Protein AF-A0A2G9P0G5-F1 (afdb_monomer_lite)

Sequence (174 aa):
MSLWNDLGLKDNPYDPKPLHITEKDRKLFIGRKENFAEFGTRVSSENGGIIIVEGGIGVGKTSFVNAFQYDCWKKKNILPTFESVQLEKDHNTVQFMLSVFSSMIHSLEKVDETGRLNRSSVHNDAKALIAKTIQSGWGGNISVLGSGVGGSRSKVISDPVAVVLPTIINLMDK

Foldseek 3Di:
DDPQVVVVHPDDPPPLDAFFLDPVSLVVDDDPPVVLVVVVCVCPDPVDDDDDQDDDPSPRSVNSLSSSLNVCVVVVNDQDQRDDQDDDPPDDPVNSVLLVLVSVLVSVVVPPPPCVLVVDPVSVVSLVVSVVVVVVVDDDDDPPDDDDDDDDDDDPDPPPPPRCVVVSVVVVVD

Structure (mmCIF, N/CA/C/O backbone):
data_AF-A0A2G9P0G5-F1
#
_entry.id   AF-A0A2G9P0G5-F1
#
loop_
_atom_site.group_PDB
_atom_site.id
_atom_site.type_symbol
_atom_site.label_atom_id
_atom_site.label_alt_id
_atom_site.label_comp_id
_atom_site.label_asym_id
_atom_site.label_entity_id
_atom_site.label_seq_id
_atom_site.pdbx_PDB_ins_code
_atom_site.Cartn_x
_atom_site.Cartn_y
_atom_site.Cartn_z
_atom_site.occupancy
_atom_site.B_iso_or_equiv
_atom_site.auth_seq_id
_atom_site.auth_comp_id
_atom_site.auth_asym_id
_atom_site.auth_atom_id
_atom_site.pdbx_PDB_model_num
ATOM 1 N N . MET A 1 1 ? -25.154 18.967 1.594 1.00 54.12 1 MET A N 1
ATOM 2 C CA . MET A 1 1 ? -25.164 17.742 2.423 1.00 54.12 1 MET A CA 1
ATOM 3 C C . MET A 1 1 ? -25.369 16.558 1.494 1.00 54.12 1 MET A C 1
ATOM 5 O O . MET A 1 1 ? -26.044 16.737 0.488 1.00 54.12 1 MET A O 1
ATOM 9 N N . SER A 1 2 ? -24.716 15.420 1.742 1.00 79.19 2 SER A N 1
ATOM 10 C CA . SER A 1 2 ? -24.924 14.209 0.936 1.00 79.19 2 SER A CA 1
ATOM 11 C C . SER A 1 2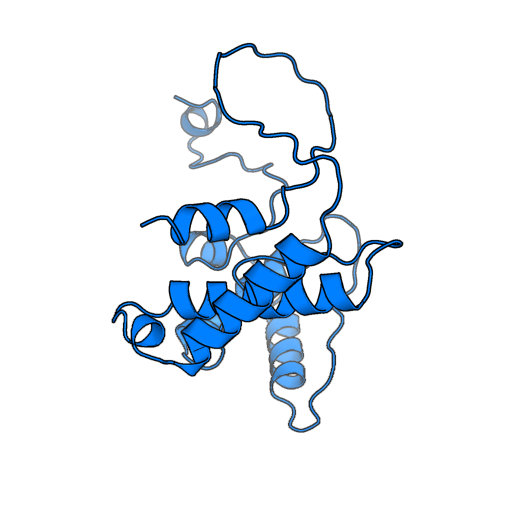 ? -26.094 13.400 1.507 1.00 79.19 2 SER A C 1
ATOM 13 O O . SER A 1 2 ? -26.305 13.417 2.717 1.00 79.19 2 SER A O 1
ATOM 15 N N . LEU A 1 3 ? -26.799 12.658 0.647 1.00 88.44 3 LEU A N 1
ATOM 16 C CA . LEU A 1 3 ? -27.884 11.725 1.001 1.00 88.44 3 LEU A CA 1
ATOM 17 C C . LEU A 1 3 ? -27.547 10.821 2.205 1.00 88.44 3 LEU A C 1
ATOM 19 O O . LEU A 1 3 ? -28.410 10.481 3.004 1.00 88.44 3 LEU A O 1
ATOM 23 N N . TRP A 1 4 ? -26.282 10.422 2.336 1.00 91.31 4 TRP A N 1
ATOM 24 C CA . TRP A 1 4 ? -25.818 9.518 3.388 1.00 91.31 4 TRP A CA 1
ATOM 25 C C . TRP A 1 4 ? -25.781 10.172 4.769 1.00 91.31 4 TRP A C 1
ATOM 27 O O . TRP A 1 4 ? -26.083 9.508 5.760 1.00 91.31 4 TRP A O 1
ATOM 37 N N . ASN A 1 5 ? -25.479 11.472 4.834 1.00 89.88 5 ASN A N 1
ATOM 38 C CA . ASN A 1 5 ? -25.474 12.214 6.094 1.00 89.88 5 ASN A CA 1
ATOM 39 C C . ASN A 1 5 ? -26.883 12.293 6.692 1.00 89.88 5 ASN A C 1
ATOM 41 O O . ASN A 1 5 ? -27.035 12.186 7.907 1.00 89.88 5 ASN A O 1
ATOM 45 N N . ASP A 1 6 ? -27.905 12.412 5.841 1.00 90.50 6 ASP A N 1
ATOM 46 C CA . ASP A 1 6 ? -29.310 12.450 6.261 1.00 90.50 6 ASP A CA 1
ATOM 47 C C . ASP A 1 6 ? -29.768 11.098 6.842 1.00 90.50 6 ASP A C 1
ATOM 49 O O . ASP A 1 6 ? -30.675 11.039 7.668 1.00 90.50 6 ASP A O 1
ATOM 53 N N . LEU A 1 7 ? -29.088 10.007 6.468 1.00 90.62 7 LEU A N 1
ATOM 54 C CA . LEU A 1 7 ? -29.282 8.659 7.011 1.00 90.62 7 LEU A CA 1
ATOM 55 C C . LEU A 1 7 ? -28.407 8.372 8.247 1.00 90.62 7 LEU A C 1
ATOM 57 O O . LEU A 1 7 ? -28.364 7.238 8.723 1.00 90.62 7 LEU A O 1
ATOM 61 N N . GLY A 1 8 ? -27.677 9.369 8.761 1.00 92.00 8 GLY A N 1
ATOM 62 C CA . GLY A 1 8 ? -26.767 9.216 9.900 1.00 92.00 8 GLY A CA 1
ATOM 63 C C . GLY A 1 8 ? -25.464 8.472 9.577 1.00 92.00 8 GLY A C 1
ATOM 64 O O . GLY A 1 8 ? -24.718 8.108 10.490 1.00 92.00 8 GLY A O 1
ATOM 65 N N . LEU A 1 9 ? -25.167 8.240 8.296 1.00 88.00 9 LEU A N 1
ATOM 66 C CA . LEU A 1 9 ? -23.921 7.624 7.849 1.00 88.00 9 LEU A CA 1
ATOM 67 C C . LEU A 1 9 ? -22.852 8.688 7.596 1.00 88.00 9 LEU A C 1
ATOM 69 O O . LEU A 1 9 ? -23.142 9.820 7.224 1.00 88.00 9 LEU A O 1
ATOM 73 N N . LYS A 1 10 ? -21.585 8.309 7.790 1.00 84.50 10 LYS A N 1
ATOM 74 C CA . LYS A 1 10 ? -20.440 9.205 7.555 1.00 84.50 10 LYS A CA 1
ATOM 75 C C . LYS A 1 10 ? -20.035 9.297 6.084 1.00 84.50 10 LYS A C 1
ATOM 77 O O . LYS A 1 10 ? -19.350 10.245 5.716 1.00 84.50 10 LYS A O 1
ATOM 82 N N . ASP A 1 11 ? -20.371 8.282 5.290 1.00 83.81 11 ASP A N 1
ATOM 83 C CA . ASP A 1 11 ? -19.984 8.169 3.884 1.00 83.81 11 ASP A CA 1
ATOM 84 C C . ASP A 1 11 ? -20.880 7.159 3.147 1.00 83.81 11 ASP A C 1
ATOM 86 O O . ASP A 1 11 ? -21.707 6.491 3.774 1.00 83.81 11 ASP A O 1
ATOM 90 N N . ASN A 1 12 ? -20.695 7.033 1.831 1.00 85.75 12 ASN A N 1
ATOM 91 C CA . ASN A 1 12 ? -21.373 6.045 0.997 1.00 85.75 12 ASN A CA 1
ATOM 92 C C . ASN A 1 12 ? -21.003 4.606 1.422 1.00 85.75 12 ASN A C 1
ATOM 94 O O . ASN A 1 12 ? -19.863 4.190 1.210 1.00 85.75 12 ASN A O 1
ATOM 98 N N . PRO A 1 13 ? -21.946 3.800 1.949 1.00 83.38 13 PRO A N 1
ATOM 99 C CA . PRO A 1 13 ? -21.662 2.423 2.358 1.00 83.38 13 PRO A CA 1
ATOM 100 C C . PRO A 1 13 ? -21.462 1.466 1.170 1.00 83.38 13 PRO A C 1
ATOM 102 O O . PRO A 1 13 ? -21.027 0.334 1.367 1.00 83.38 13 PRO A O 1
ATOM 105 N N . TYR A 1 14 ? -21.775 1.907 -0.051 1.00 82.69 14 TYR A N 1
ATOM 106 C CA . TYR A 1 14 ? -21.646 1.133 -1.285 1.00 82.69 14 TYR A CA 1
ATOM 107 C C . TYR A 1 14 ? -20.470 1.591 -2.153 1.00 82.69 14 TYR A C 1
ATOM 109 O O . TYR A 1 14 ? -20.480 1.341 -3.357 1.00 82.69 14 TYR A O 1
ATOM 117 N N . ASP A 1 15 ? -19.482 2.297 -1.594 1.00 81.88 15 ASP A N 1
ATOM 118 C CA . ASP A 1 15 ? -18.274 2.639 -2.347 1.00 81.88 15 ASP A CA 1
ATOM 119 C C . ASP A 1 15 ? -17.493 1.351 -2.689 1.00 81.88 15 ASP A C 1
ATOM 121 O O . ASP A 1 15 ? -17.033 0.656 -1.779 1.00 81.88 15 ASP A O 1
ATOM 125 N N . PRO A 1 16 ? -17.344 0.988 -3.981 1.00 78.00 16 PRO A N 1
ATOM 126 C CA . PRO A 1 16 ? -16.621 -0.217 -4.373 1.00 78.00 16 PRO A CA 1
ATOM 127 C C . PRO A 1 16 ? -15.099 -0.045 -4.290 1.00 78.00 16 PRO A C 1
ATOM 129 O O . PRO A 1 16 ? -14.365 -1.000 -4.566 1.00 78.00 16 PRO A O 1
ATOM 132 N N . LYS A 1 17 ? -14.603 1.160 -3.976 1.00 84.94 17 LYS A N 1
ATOM 133 C CA . LYS A 1 17 ? -13.168 1.423 -3.900 1.00 84.94 17 LYS A CA 1
ATOM 134 C C . LYS A 1 17 ? -12.511 0.566 -2.816 1.00 84.94 17 LYS A C 1
ATOM 136 O O . LYS A 1 17 ? -13.063 0.382 -1.730 1.00 84.94 17 LYS A O 1
ATOM 141 N N . PRO A 1 18 ? -11.308 0.037 -3.090 1.00 85.94 18 PRO A N 1
ATOM 142 C CA . PRO A 1 18 ? -10.554 -0.677 -2.078 1.00 85.94 18 PRO A CA 1
ATOM 143 C C . PRO A 1 18 ? -10.159 0.267 -0.940 1.00 85.94 18 PRO A C 1
ATOM 145 O O . PRO A 1 18 ? -9.851 1.435 -1.164 1.00 85.94 18 PRO A O 1
ATOM 148 N N . LEU A 1 19 ? -10.114 -0.274 0.276 1.00 90.12 19 LEU A N 1
ATOM 149 C CA . LEU A 1 19 ? -9.657 0.454 1.458 1.00 90.12 19 LEU A CA 1
ATOM 150 C C . LEU A 1 19 ? -8.189 0.854 1.297 1.00 90.12 19 LEU A C 1
ATOM 152 O O . LEU A 1 19 ? -7.379 0.046 0.838 1.00 90.12 19 LEU A O 1
ATOM 156 N N . HIS A 1 20 ? -7.836 2.070 1.697 1.00 90.88 20 HIS A N 1
ATOM 157 C CA . HIS A 1 20 ? -6.472 2.582 1.635 1.00 90.88 20 HIS A CA 1
ATOM 158 C C . HIS A 1 20 ? -5.664 2.228 2.892 1.00 90.88 20 HIS A C 1
ATOM 160 O O . HIS A 1 20 ? -6.187 1.776 3.911 1.00 90.88 20 HIS A O 1
ATOM 166 N N . ILE A 1 21 ? -4.353 2.467 2.829 1.00 91.81 21 ILE A N 1
ATOM 167 C CA . ILE A 1 21 ? -3.408 2.236 3.932 1.00 91.81 21 ILE A CA 1
ATOM 168 C C . ILE A 1 21 ? -3.493 3.408 4.924 1.00 91.81 21 ILE A C 1
ATOM 170 O O . ILE A 1 21 ? -2.582 4.224 5.040 1.00 91.81 21 ILE A O 1
ATOM 174 N N . THR A 1 22 ? -4.634 3.544 5.600 1.00 92.00 22 THR A N 1
ATOM 175 C CA . THR A 1 22 ? -4.895 4.620 6.567 1.00 92.00 22 THR A CA 1
ATOM 176 C C . THR A 1 22 ? -5.580 4.086 7.819 1.00 92.00 22 THR A C 1
ATOM 178 O O . THR A 1 22 ? -6.227 3.040 7.800 1.00 92.00 22 THR A O 1
ATOM 181 N N . GLU A 1 23 ? -5.487 4.829 8.926 1.0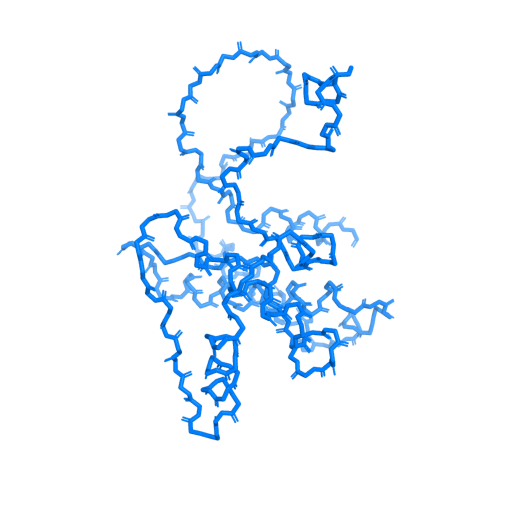0 92.81 23 GLU A N 1
ATOM 182 C CA . GLU A 1 23 ? -6.154 4.431 10.170 1.00 92.81 23 GLU A CA 1
ATOM 183 C C . GLU A 1 23 ? -7.682 4.409 10.032 1.00 92.81 23 GLU A C 1
ATOM 185 O O . GLU A 1 23 ? -8.342 3.520 10.575 1.00 92.81 23 GLU A O 1
ATOM 190 N N . LYS A 1 24 ? -8.249 5.389 9.315 1.00 91.62 24 LYS A N 1
ATOM 191 C CA . LYS A 1 24 ? -9.696 5.485 9.080 1.00 91.62 24 LYS A CA 1
ATOM 192 C C . LYS A 1 24 ? -10.192 4.229 8.368 1.00 91.62 24 LYS A C 1
ATOM 194 O O . LYS A 1 24 ? -11.123 3.591 8.850 1.00 91.62 24 LYS A O 1
ATOM 199 N N . ASP A 1 25 ? -9.524 3.849 7.287 1.00 91.50 25 ASP A N 1
ATOM 200 C CA . ASP A 1 25 ? -9.936 2.721 6.457 1.00 91.50 25 ASP A CA 1
ATOM 201 C C . ASP A 1 25 ? -9.650 1.384 7.138 1.00 91.50 25 ASP A C 1
ATOM 203 O O . ASP A 1 25 ? -10.455 0.457 7.056 1.00 91.50 25 ASP A O 1
ATOM 207 N N . ARG A 1 26 ? -8.573 1.295 7.926 1.00 93.19 26 ARG A N 1
ATOM 208 C CA . ARG A 1 26 ? -8.297 0.104 8.732 1.00 93.19 26 ARG A CA 1
ATOM 209 C C . ARG A 1 26 ? -9.443 -0.241 9.686 1.00 93.19 26 ARG A C 1
ATOM 211 O O . ARG A 1 26 ? -9.705 -1.427 9.894 1.00 93.19 26 ARG A O 1
ATOM 218 N N . LYS A 1 27 ? -10.121 0.767 10.251 1.00 91.81 27 LYS A N 1
ATOM 219 C CA . LYS A 1 27 ? -11.286 0.591 11.143 1.00 91.81 27 LYS A CA 1
ATOM 220 C C . LYS A 1 27 ? -12.527 0.078 10.406 1.00 91.81 27 LYS A C 1
ATOM 222 O O . LYS A 1 27 ? -13.394 -0.506 11.047 1.00 91.81 27 LYS A O 1
ATOM 227 N N . LEU A 1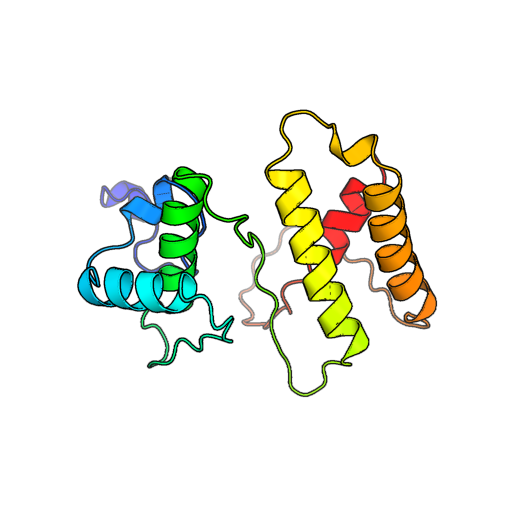 28 ? -12.604 0.271 9.087 1.00 90.50 28 LEU A N 1
ATOM 228 C CA . LEU A 1 28 ? -13.678 -0.259 8.239 1.00 90.50 28 LEU A CA 1
ATOM 229 C C . LEU A 1 28 ? -13.452 -1.737 7.882 1.00 90.50 28 LEU A C 1
ATOM 231 O O . LEU A 1 28 ? -14.402 -2.447 7.560 1.00 90.50 28 LEU A O 1
ATOM 235 N N . PHE A 1 29 ? -12.208 -2.221 7.956 1.00 91.56 29 PHE A N 1
ATOM 236 C CA . PHE A 1 29 ? -11.882 -3.613 7.663 1.00 91.56 29 PHE A CA 1
ATOM 237 C C . PHE A 1 29 ? -12.195 -4.537 8.854 1.00 91.56 29 PHE A C 1
ATOM 239 O O . PHE A 1 29 ? -11.491 -4.528 9.871 1.00 91.56 29 PHE A O 1
ATOM 246 N N . ILE A 1 30 ? -13.231 -5.367 8.709 1.00 88.62 30 ILE A N 1
ATOM 247 C CA . ILE A 1 30 ? -13.724 -6.294 9.741 1.00 88.62 30 ILE A CA 1
ATOM 248 C C . ILE A 1 30 ? -13.542 -7.771 9.346 1.00 88.62 30 ILE A C 1
ATOM 250 O O . ILE A 1 30 ? -13.617 -8.136 8.174 1.00 88.62 30 ILE A O 1
ATOM 254 N N . GLY A 1 31 ? -13.342 -8.643 10.343 1.00 89.94 31 GLY A N 1
ATOM 255 C CA . GLY A 1 31 ? -13.202 -10.096 10.157 1.00 89.94 31 GLY A CA 1
ATOM 256 C C . GLY A 1 31 ? -11.796 -10.563 9.740 1.00 89.94 31 GLY A C 1
ATOM 257 O O . GLY A 1 31 ? -10.821 -9.829 9.879 1.00 89.94 31 GLY A O 1
ATOM 258 N N . ARG A 1 32 ? -11.690 -11.818 9.267 1.00 87.06 32 ARG A N 1
ATOM 259 C CA . ARG A 1 32 ? -10.475 -12.433 8.672 1.00 87.06 32 ARG A CA 1
ATOM 260 C C . ARG A 1 32 ? -9.210 -12.429 9.543 1.00 87.06 32 ARG A C 1
ATOM 262 O O . ARG A 1 32 ? -8.098 -12.379 9.022 1.00 87.06 32 ARG A O 1
ATOM 269 N N . LYS A 1 33 ? -9.369 -12.504 10.868 1.00 87.38 33 LYS A N 1
ATOM 270 C CA . LYS A 1 33 ? -8.239 -12.529 11.816 1.00 87.38 33 LYS A CA 1
ATOM 271 C C . LYS A 1 33 ? -7.303 -13.719 11.581 1.00 87.38 33 LYS A C 1
ATOM 273 O O . LYS A 1 33 ? -6.091 -13.546 11.620 1.00 87.38 33 LYS A O 1
ATOM 278 N N . GLU A 1 34 ? -7.866 -14.890 11.297 1.00 88.19 34 GLU A N 1
ATOM 279 C CA . GLU A 1 34 ? -7.106 -16.114 11.010 1.00 88.19 34 GLU A CA 1
ATOM 280 C C . GLU A 1 34 ? -6.277 -15.961 9.728 1.00 88.19 34 GLU A C 1
ATOM 282 O O . GLU A 1 34 ? -5.065 -16.156 9.754 1.00 88.19 34 GLU A O 1
ATOM 287 N N . ASN A 1 35 ? -6.891 -15.472 8.644 1.00 88.69 35 ASN A N 1
ATOM 288 C CA . ASN A 1 35 ? -6.192 -15.190 7.387 1.00 88.69 35 ASN A CA 1
ATOM 289 C C . ASN A 1 35 ? -5.080 -14.144 7.563 1.00 88.69 35 ASN A C 1
ATOM 291 O O . ASN A 1 35 ? -4.059 -14.229 6.894 1.00 88.69 35 ASN A O 1
ATOM 295 N N . PHE A 1 36 ? -5.267 -13.147 8.437 1.00 90.62 36 PHE A N 1
ATOM 296 C CA . PHE A 1 36 ? -4.227 -12.162 8.762 1.00 90.62 36 PHE A CA 1
ATOM 297 C C . PHE A 1 36 ? -3.012 -12.811 9.424 1.00 90.62 36 PHE A C 1
ATOM 299 O O . PHE A 1 36 ? -1.880 -12.471 9.082 1.00 90.62 36 PHE A O 1
ATOM 306 N N . ALA A 1 37 ? -3.243 -13.728 10.366 1.00 88.81 37 ALA A N 1
ATOM 307 C CA . ALA A 1 37 ? -2.173 -14.452 11.037 1.00 88.81 37 ALA A CA 1
ATOM 308 C C . ALA A 1 37 ? -1.409 -15.335 10.043 1.00 88.81 37 ALA A C 1
ATOM 310 O O . ALA A 1 37 ? -0.189 -15.228 9.949 1.00 88.81 37 ALA A O 1
ATOM 311 N N . GLU A 1 38 ? -2.127 -16.123 9.240 1.00 90.25 38 GLU A N 1
ATOM 312 C CA . GLU A 1 38 ? -1.524 -16.983 8.219 1.00 90.25 38 GLU A CA 1
ATOM 313 C C . GLU A 1 38 ? -0.745 -16.175 7.172 1.00 90.25 38 GLU A C 1
ATOM 315 O O . GLU A 1 38 ? 0.402 -16.497 6.854 1.00 90.25 38 GLU A O 1
ATOM 320 N N . PHE A 1 39 ? -1.341 -15.094 6.659 1.00 91.19 39 PHE A N 1
ATOM 321 C CA . PHE A 1 39 ? -0.684 -14.206 5.705 1.00 91.19 39 PHE A CA 1
ATOM 322 C C . PHE A 1 39 ? 0.574 -13.579 6.311 1.00 91.19 39 PHE A C 1
ATOM 324 O O . PHE A 1 39 ? 1.617 -13.572 5.664 1.00 91.19 39 PHE A O 1
ATOM 331 N N . GLY A 1 40 ? 0.511 -13.140 7.572 1.00 89.44 40 GLY A N 1
ATOM 332 C CA . GLY A 1 40 ? 1.665 -12.624 8.302 1.00 89.44 40 GLY A CA 1
ATOM 333 C C . GLY A 1 40 ? 2.797 -13.638 8.425 1.00 89.44 40 GLY A C 1
ATOM 334 O O . GLY A 1 40 ? 3.937 -13.308 8.112 1.00 89.44 40 GLY A O 1
ATOM 335 N N . THR A 1 41 ? 2.492 -14.885 8.793 1.00 88.38 41 THR A N 1
ATOM 336 C CA . THR A 1 41 ? 3.492 -15.961 8.861 1.00 88.38 41 THR A CA 1
ATOM 337 C C . THR A 1 41 ? 4.156 -16.205 7.507 1.00 88.38 41 THR A C 1
ATOM 339 O O . THR A 1 41 ? 5.375 -16.347 7.448 1.00 88.38 41 THR A O 1
ATOM 342 N N . ARG A 1 42 ? 3.384 -16.210 6.412 1.00 88.38 42 ARG A N 1
ATOM 343 C CA . ARG A 1 42 ? 3.933 -16.383 5.057 1.00 88.38 42 ARG A CA 1
ATOM 344 C C . ARG A 1 42 ? 4.820 -15.204 4.648 1.00 88.38 42 ARG A C 1
ATOM 346 O O . ARG A 1 42 ? 5.924 -15.432 4.161 1.00 88.38 42 ARG A O 1
ATOM 353 N N . VAL A 1 43 ? 4.371 -13.966 4.881 1.00 87.00 43 VAL A N 1
ATOM 354 C CA . VAL A 1 43 ? 5.130 -12.737 4.565 1.00 87.00 43 VAL A CA 1
ATOM 355 C C . VAL A 1 43 ? 6.446 -12.675 5.341 1.00 87.00 43 VAL A C 1
ATOM 357 O O . VAL A 1 43 ? 7.452 -12.241 4.794 1.00 87.00 43 VAL A O 1
ATOM 360 N N . SER A 1 44 ? 6.454 -13.107 6.602 1.00 83.69 44 SER A N 1
ATOM 361 C CA . SER A 1 44 ? 7.644 -13.081 7.461 1.00 83.69 44 SER A CA 1
ATOM 362 C C . SER A 1 44 ? 8.564 -14.295 7.304 1.00 83.69 44 SER A C 1
ATOM 364 O O . SER A 1 44 ? 9.577 -14.364 7.994 1.00 83.69 44 SER A O 1
ATOM 366 N N . SER A 1 45 ? 8.226 -15.261 6.447 1.00 83.38 45 SER A N 1
ATOM 367 C CA . SER A 1 45 ? 9.060 -16.448 6.256 1.00 83.38 45 SER A CA 1
ATOM 368 C C . SER A 1 45 ? 10.379 -16.102 5.551 1.00 83.38 45 SER A C 1
ATOM 370 O O . SER A 1 45 ? 10.401 -15.365 4.566 1.00 83.38 45 SER A O 1
ATOM 372 N N . GLU A 1 46 ? 11.490 -16.655 6.046 1.00 73.69 46 GLU A N 1
ATOM 373 C CA . GLU A 1 46 ? 12.852 -16.378 5.549 1.00 73.69 46 GLU A CA 1
ATOM 374 C C . GLU A 1 46 ? 13.065 -16.799 4.086 1.00 73.69 46 GLU A C 1
ATOM 376 O O . GLU A 1 46 ? 13.953 -16.286 3.410 1.00 73.69 46 GLU A O 1
ATOM 381 N N . ASN A 1 47 ? 12.206 -17.680 3.564 1.00 67.81 47 ASN A N 1
ATOM 382 C CA . ASN A 1 47 ? 12.308 -18.215 2.208 1.00 67.81 47 ASN A CA 1
ATOM 383 C C . ASN A 1 47 ? 11.823 -17.262 1.103 1.00 67.81 47 ASN A C 1
ATOM 385 O O . ASN A 1 47 ? 11.740 -17.700 -0.040 1.00 67.81 47 ASN A O 1
ATOM 389 N N . GLY A 1 48 ? 11.518 -15.994 1.417 1.00 58.44 48 GLY A N 1
ATOM 390 C CA . GLY A 1 48 ? 11.350 -14.919 0.431 1.00 58.44 48 GLY A CA 1
ATOM 391 C C . GLY A 1 48 ? 10.491 -15.317 -0.772 1.00 58.44 48 GLY A C 1
ATOM 392 O O . GLY A 1 48 ? 11.007 -15.559 -1.858 1.00 58.44 48 GLY A O 1
ATOM 393 N N . GLY A 1 49 ? 9.176 -15.428 -0.579 1.00 73.25 49 GLY A N 1
ATOM 394 C CA . GLY A 1 49 ? 8.251 -15.875 -1.623 1.00 73.25 49 GLY A CA 1
ATOM 395 C C . GLY A 1 49 ? 7.393 -14.756 -2.214 1.00 73.25 49 GLY A C 1
ATOM 396 O O . GLY A 1 49 ? 7.051 -13.787 -1.538 1.00 73.25 49 GLY A O 1
ATOM 397 N N . ILE A 1 50 ? 6.962 -14.940 -3.465 1.00 83.38 50 ILE A N 1
ATOM 398 C CA . ILE A 1 50 ? 5.819 -14.208 -4.027 1.00 83.38 50 ILE A CA 1
ATOM 399 C C . ILE A 1 50 ? 4.550 -14.794 -3.405 1.00 83.38 50 ILE A C 1
ATOM 401 O O . ILE A 1 50 ? 4.283 -15.989 -3.539 1.00 83.38 50 ILE A O 1
ATOM 405 N N . ILE A 1 51 ? 3.757 -13.957 -2.737 1.00 88.19 51 ILE A N 1
ATOM 406 C CA . ILE A 1 51 ? 2.483 -14.374 -2.147 1.00 88.19 51 ILE A CA 1
ATOM 407 C C . ILE A 1 51 ? 1.346 -13.886 -3.032 1.00 88.19 51 ILE A C 1
ATOM 409 O O . ILE A 1 51 ? 1.200 -12.690 -3.280 1.00 88.19 51 ILE A O 1
ATOM 413 N N . ILE A 1 52 ? 0.516 -14.826 -3.476 1.00 90.56 52 ILE A N 1
ATOM 414 C CA . ILE A 1 52 ? -0.655 -14.553 -4.304 1.00 90.56 52 ILE A CA 1
ATOM 415 C C . ILE A 1 52 ? -1.899 -14.627 -3.416 1.00 90.56 52 ILE A C 1
ATOM 417 O O . ILE A 1 52 ? -2.114 -15.612 -2.710 1.00 90.56 52 ILE A O 1
ATOM 421 N N . VAL A 1 53 ? -2.713 -13.569 -3.434 1.00 91.56 53 VAL A N 1
ATOM 422 C CA . VAL A 1 53 ? -3.996 -13.512 -2.720 1.00 91.56 53 VAL A CA 1
ATOM 423 C C . VAL A 1 53 ? -5.128 -13.704 -3.722 1.00 91.56 53 VAL A C 1
ATOM 425 O O . VAL A 1 53 ? -5.451 -12.802 -4.497 1.00 91.56 53 VAL A O 1
ATOM 428 N N . GLU A 1 54 ? -5.750 -14.877 -3.686 1.00 91.31 54 GLU A N 1
ATOM 429 C CA . GLU A 1 54 ? -6.823 -15.267 -4.602 1.00 91.31 54 GLU A CA 1
ATOM 430 C C . GLU A 1 54 ? -8.211 -15.200 -3.949 1.00 91.31 54 GLU A C 1
ATOM 432 O O . GLU A 1 54 ? -8.361 -15.107 -2.731 1.00 91.31 54 GLU A O 1
ATOM 437 N N . GLY A 1 55 ? -9.257 -15.210 -4.779 1.00 89.56 55 GLY A N 1
ATOM 438 C CA . GLY A 1 55 ? -10.650 -15.217 -4.330 1.00 89.56 55 GLY A CA 1
ATOM 439 C C . GLY A 1 55 ? -11.601 -14.524 -5.305 1.00 89.56 55 GLY A C 1
ATOM 440 O O . GLY A 1 55 ? -11.172 -13.855 -6.249 1.00 89.56 55 GLY A O 1
ATOM 441 N N . GLY A 1 56 ? -12.904 -14.640 -5.044 1.00 88.81 56 GLY A N 1
ATOM 442 C CA . GLY A 1 56 ? -13.966 -14.092 -5.896 1.00 88.81 56 GLY A CA 1
ATOM 443 C C . GLY A 1 56 ? -13.898 -12.573 -6.121 1.00 88.81 56 GLY A C 1
ATOM 444 O O . GLY A 1 56 ? -13.187 -11.832 -5.433 1.00 88.81 56 GLY A O 1
ATOM 445 N N . ILE A 1 57 ? -14.640 -12.082 -7.111 1.00 85.50 57 ILE A N 1
ATOM 446 C CA . ILE A 1 57 ? -14.760 -10.643 -7.395 1.00 85.50 57 ILE A CA 1
ATOM 447 C C . ILE A 1 57 ? -15.469 -9.957 -6.215 1.00 85.50 57 ILE A C 1
ATOM 449 O O . ILE A 1 57 ? -16.387 -10.519 -5.628 1.00 85.50 57 ILE A O 1
ATOM 453 N N . GLY A 1 58 ? -15.010 -8.765 -5.821 1.00 82.94 58 GLY A N 1
ATOM 454 C CA . GLY A 1 58 ? -15.659 -7.970 -4.768 1.00 82.94 58 GLY A CA 1
ATOM 455 C C . GLY A 1 58 ? -15.429 -8.439 -3.325 1.00 82.94 58 GLY A C 1
ATOM 456 O O . GLY A 1 58 ? -15.844 -7.759 -2.397 1.00 82.94 58 GLY A O 1
ATOM 457 N N . VAL A 1 59 ? -14.697 -9.533 -3.086 1.00 87.94 59 VAL A N 1
ATOM 458 C CA . VAL A 1 59 ? -14.462 -10.051 -1.718 1.00 87.94 59 VAL A CA 1
ATOM 459 C C . VAL A 1 59 ? -13.442 -9.240 -0.897 1.00 87.94 59 VAL A C 1
ATOM 461 O O . VAL A 1 59 ? -13.012 -9.690 0.162 1.00 87.94 59 VAL A O 1
ATOM 464 N N . GLY A 1 60 ? -12.992 -8.077 -1.374 1.00 89.62 60 GLY A N 1
ATOM 465 C CA . GLY A 1 60 ? -12.073 -7.203 -0.633 1.00 89.62 60 GLY A CA 1
ATOM 466 C C . GLY A 1 60 ? -10.625 -7.703 -0.542 1.00 89.62 60 GLY A C 1
ATOM 467 O O . GLY A 1 60 ? -9.994 -7.538 0.497 1.00 89.62 60 GLY A O 1
ATOM 468 N N . LYS A 1 61 ? -10.089 -8.327 -1.601 1.00 92.88 61 LYS A N 1
ATOM 469 C CA . LYS A 1 61 ? -8.687 -8.804 -1.649 1.00 92.88 61 LYS A CA 1
ATOM 470 C C . LYS A 1 61 ? -7.680 -7.657 -1.521 1.00 92.88 61 LYS A C 1
ATOM 472 O O . LYS A 1 61 ? -6.808 -7.693 -0.664 1.00 92.88 61 LYS A O 1
ATOM 477 N N . THR A 1 62 ? -7.856 -6.602 -2.315 1.00 91.56 62 THR A N 1
ATOM 478 C CA . THR A 1 62 ? -7.007 -5.403 -2.260 1.00 91.56 62 THR A CA 1
ATOM 479 C C . THR A 1 62 ? -7.105 -4.718 -0.896 1.00 91.56 62 THR A C 1
ATOM 481 O O . THR A 1 62 ? -6.088 -4.397 -0.292 1.00 91.56 62 THR A O 1
ATOM 484 N N . SER A 1 63 ? -8.322 -4.591 -0.353 1.00 92.69 63 SER A N 1
ATOM 485 C CA . SER A 1 63 ? -8.554 -4.054 0.993 1.00 92.69 63 SER A CA 1
ATOM 486 C C . SER A 1 63 ? -7.882 -4.890 2.089 1.00 92.69 63 SER A C 1
ATOM 488 O O . SER A 1 63 ? -7.342 -4.323 3.032 1.00 92.69 63 SER A O 1
ATOM 490 N N . PHE A 1 64 ? -7.882 -6.223 1.964 1.00 94.75 64 PHE A N 1
ATOM 491 C CA . PHE A 1 64 ? -7.200 -7.130 2.893 1.00 94.75 64 PHE A CA 1
ATOM 492 C C . PHE A 1 64 ? -5.690 -6.870 2.918 1.00 94.75 64 PHE A C 1
ATOM 494 O O . PHE A 1 64 ? -5.123 -6.679 3.993 1.00 94.75 64 PHE A O 1
ATOM 501 N N . VAL A 1 65 ? -5.055 -6.786 1.744 1.00 93.69 65 VAL A N 1
ATOM 502 C CA . VAL A 1 65 ? -3.618 -6.495 1.639 1.00 93.69 65 VAL A CA 1
ATOM 503 C C . VAL A 1 65 ? -3.308 -5.104 2.197 1.00 93.69 65 VAL A C 1
ATOM 505 O O . VAL A 1 65 ? -2.379 -4.959 2.983 1.00 93.69 65 VAL A O 1
ATOM 508 N N . ASN A 1 66 ? -4.108 -4.085 1.876 1.00 93.50 66 ASN A N 1
ATOM 509 C CA . ASN A 1 66 ? -3.896 -2.721 2.374 1.00 93.50 66 ASN A CA 1
ATOM 510 C C . ASN A 1 66 ? -4.069 -2.604 3.896 1.00 93.50 66 ASN A C 1
ATOM 512 O O . ASN A 1 66 ? -3.285 -1.921 4.555 1.00 93.50 66 ASN A O 1
ATOM 516 N N . ALA A 1 67 ? -5.046 -3.307 4.470 1.00 94.69 67 ALA A N 1
ATOM 517 C CA . ALA A 1 67 ? -5.233 -3.365 5.915 1.00 94.69 67 ALA A CA 1
ATOM 518 C C . ALA A 1 67 ? -4.057 -4.072 6.615 1.00 94.69 67 ALA A C 1
ATOM 520 O O . ALA A 1 67 ? -3.595 -3.596 7.653 1.00 94.69 67 ALA A O 1
ATOM 521 N N . PHE A 1 68 ? -3.529 -5.155 6.032 1.00 93.75 68 PHE A N 1
ATOM 522 C CA . PHE A 1 68 ? -2.322 -5.818 6.534 1.00 93.75 68 PHE A CA 1
ATOM 523 C C . PHE A 1 68 ? -1.099 -4.902 6.451 1.00 93.75 68 PHE A C 1
ATOM 525 O O . PHE A 1 68 ? -0.370 -4.749 7.432 1.00 93.75 68 PHE A O 1
ATOM 532 N N . GLN A 1 69 ? -0.912 -4.232 5.310 1.00 93.69 69 GLN A N 1
ATOM 533 C CA . GLN A 1 69 ? 0.179 -3.282 5.127 1.00 93.69 69 GLN A CA 1
ATOM 534 C C . GLN A 1 69 ? 0.134 -2.158 6.162 1.00 93.69 69 GLN A C 1
ATOM 536 O O . GLN A 1 69 ? 1.169 -1.814 6.725 1.00 93.69 69 GLN A O 1
ATOM 541 N N . TYR A 1 70 ? -1.056 -1.627 6.465 1.00 94.31 70 TYR A N 1
ATOM 542 C CA . TYR A 1 70 ? -1.227 -0.617 7.509 1.00 94.31 70 TYR A CA 1
ATOM 543 C C . TYR A 1 70 ? -0.801 -1.140 8.889 1.00 94.31 70 TYR A C 1
ATOM 545 O O . TYR A 1 70 ? -0.055 -0.461 9.597 1.00 94.31 70 TYR A O 1
ATOM 553 N N . ASP A 1 71 ? -1.224 -2.351 9.266 1.00 92.94 71 ASP A N 1
ATOM 554 C CA . ASP A 1 71 ? -0.887 -2.940 10.568 1.00 92.94 71 ASP A CA 1
ATOM 555 C C . ASP A 1 71 ? 0.630 -3.164 10.724 1.00 92.94 71 ASP A C 1
ATOM 557 O O . ASP A 1 71 ? 1.190 -2.921 11.798 1.00 92.94 71 ASP A O 1
ATOM 561 N N . CYS A 1 72 ? 1.311 -3.586 9.656 1.00 91.88 72 CYS A N 1
ATOM 562 C CA . CYS A 1 72 ? 2.765 -3.755 9.640 1.00 91.88 72 CYS A CA 1
ATOM 563 C C . CYS A 1 72 ? 3.519 -2.419 9.589 1.00 91.88 72 CYS A C 1
ATOM 565 O O . CYS A 1 72 ? 4.524 -2.256 10.286 1.00 91.88 72 CYS A O 1
ATOM 567 N N . TRP A 1 73 ? 3.025 -1.449 8.816 1.00 92.75 73 TRP A N 1
ATOM 568 C CA . TRP A 1 73 ? 3.601 -0.108 8.724 1.00 92.75 73 TRP A CA 1
ATOM 569 C C . TRP A 1 73 ? 3.527 0.628 10.063 1.00 92.75 73 TRP A C 1
ATOM 571 O O . TRP A 1 73 ? 4.524 1.184 10.518 1.00 92.75 73 TRP A O 1
ATOM 581 N N . LYS A 1 74 ? 2.391 0.538 10.767 1.00 91.56 74 LYS A N 1
ATOM 582 C CA . LYS A 1 74 ? 2.220 1.108 12.113 1.00 91.56 74 LYS A CA 1
ATOM 583 C C . LYS A 1 74 ? 3.233 0.555 13.122 1.00 91.56 74 LYS A C 1
ATOM 585 O O . LYS A 1 74 ? 3.636 1.264 14.040 1.00 91.56 74 LYS A O 1
ATOM 590 N N . LYS A 1 75 ? 3.664 -0.698 12.943 1.00 90.50 75 LYS A N 1
ATOM 591 C CA . LYS A 1 75 ? 4.706 -1.355 13.751 1.00 90.50 75 LYS A CA 1
ATOM 592 C C . LYS A 1 75 ? 6.133 -1.076 13.261 1.00 90.50 75 LYS A C 1
ATOM 594 O O . LYS A 1 75 ? 7.069 -1.550 13.888 1.00 90.50 75 LYS A O 1
ATOM 599 N N . LYS A 1 76 ? 6.301 -0.303 12.180 1.00 85.44 76 LYS A N 1
ATOM 600 C CA . LYS A 1 76 ? 7.580 -0.008 11.507 1.00 85.44 76 LYS A CA 1
ATOM 601 C C . LYS A 1 76 ? 8.309 -1.250 10.975 1.00 85.44 76 LYS A C 1
ATOM 603 O O . LYS A 1 76 ? 9.530 -1.248 10.876 1.00 85.44 76 LYS A O 1
ATOM 608 N N . ASN A 1 77 ? 7.561 -2.292 10.606 1.00 83.50 77 ASN A N 1
ATOM 609 C CA . ASN A 1 77 ? 8.139 -3.551 10.125 1.00 83.50 77 ASN A CA 1
ATOM 610 C C . ASN A 1 77 ? 8.311 -3.599 8.603 1.00 83.50 77 ASN A C 1
ATOM 612 O O . ASN A 1 77 ? 9.143 -4.356 8.117 1.00 83.50 77 ASN A O 1
ATOM 616 N N . ILE A 1 78 ? 7.515 -2.833 7.851 1.00 86.69 78 ILE A N 1
ATOM 617 C CA . ILE A 1 78 ? 7.570 -2.797 6.384 1.00 86.69 78 ILE A CA 1
ATOM 618 C C . ILE A 1 78 ? 7.368 -1.372 5.871 1.00 86.69 78 ILE A C 1
ATOM 620 O O . ILE A 1 78 ? 6.679 -0.568 6.509 1.00 86.69 78 ILE A O 1
ATOM 624 N N . LEU A 1 79 ? 7.907 -1.098 4.684 1.00 89.06 79 LEU A N 1
ATOM 625 C CA . LEU A 1 79 ? 7.502 0.045 3.876 1.00 89.06 79 LEU A CA 1
ATOM 626 C C . LEU A 1 79 ? 6.251 -0.349 3.067 1.00 89.06 79 LEU A C 1
ATOM 628 O O . LEU A 1 79 ? 6.340 -1.266 2.250 1.00 89.06 79 LEU A O 1
ATOM 632 N N . PRO A 1 80 ? 5.089 0.283 3.296 1.00 90.75 80 PRO A N 1
ATOM 633 C CA . PRO A 1 80 ? 3.880 -0.012 2.538 1.00 90.75 80 PRO A CA 1
ATOM 634 C C . PRO A 1 80 ? 3.972 0.524 1.108 1.00 90.75 80 PRO A C 1
ATOM 636 O O . PRO A 1 80 ? 4.634 1.523 0.849 1.00 90.75 80 PRO A O 1
ATOM 639 N N . THR A 1 81 ? 3.232 -0.097 0.198 1.00 88.56 81 THR A N 1
ATOM 640 C CA . THR A 1 81 ? 3.044 0.363 -1.176 1.00 88.56 81 THR A CA 1
ATOM 641 C C . THR A 1 81 ? 1.741 1.155 -1.269 1.00 88.56 81 THR A C 1
ATOM 643 O O . THR A 1 81 ? 0.654 0.578 -1.270 1.00 88.56 81 THR A O 1
ATOM 646 N N . PHE A 1 82 ? 1.825 2.486 -1.329 1.00 84.12 82 PHE A N 1
ATOM 647 C CA . PHE A 1 82 ? 0.625 3.339 -1.317 1.00 84.12 82 PHE A CA 1
ATOM 648 C C . PHE A 1 82 ? -0.125 3.394 -2.652 1.00 84.12 82 PHE A C 1
ATOM 650 O O . PHE A 1 82 ? -1.283 3.814 -2.673 1.00 84.12 82 PHE A O 1
ATOM 657 N N . GLU A 1 83 ? 0.511 2.956 -3.737 1.00 79.69 83 GLU A N 1
ATOM 658 C CA . GLU A 1 83 ? -0.056 2.924 -5.082 1.00 79.69 83 GLU A CA 1
ATOM 659 C C . 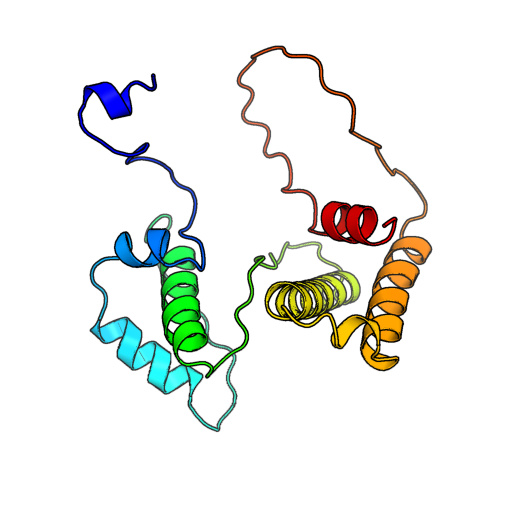GLU A 1 83 ? 0.111 1.539 -5.700 1.00 79.69 83 GLU A C 1
ATOM 661 O O . GLU A 1 83 ? 1.221 1.020 -5.837 1.00 79.69 83 GLU A O 1
ATOM 666 N N . SER A 1 84 ? -1.011 0.930 -6.078 1.00 78.00 84 SER A N 1
ATOM 667 C CA . SER A 1 84 ? -1.021 -0.400 -6.678 1.00 78.00 84 SER A CA 1
ATOM 668 C C . SER A 1 84 ? -0.415 -0.374 -8.076 1.00 78.00 84 SER A C 1
ATOM 670 O O . SER A 1 84 ? -0.886 0.375 -8.932 1.00 78.00 84 SER A O 1
ATOM 672 N N . VAL A 1 85 ? 0.541 -1.261 -8.332 1.00 81.25 85 VAL A N 1
ATOM 673 C CA . VAL A 1 85 ? 1.010 -1.546 -9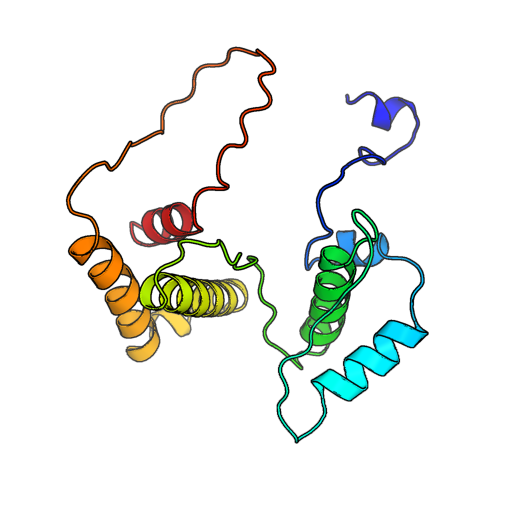.690 1.00 81.25 85 VAL A CA 1
ATOM 674 C C . VAL A 1 85 ? 0.109 -2.620 -10.294 1.00 81.25 85 VAL A C 1
ATOM 676 O O . VAL A 1 85 ? -0.041 -3.699 -9.719 1.00 81.25 85 VAL A O 1
ATOM 679 N N . GLN A 1 86 ? -0.520 -2.318 -11.428 1.00 78.25 86 GLN A N 1
ATOM 680 C CA . GLN A 1 86 ? -1.374 -3.263 -12.147 1.00 78.25 86 GLN A CA 1
ATOM 681 C C . GLN A 1 86 ? -0.597 -3.912 -13.292 1.00 78.25 86 GLN A C 1
ATOM 683 O O . GLN A 1 86 ? 0.182 -3.257 -13.975 1.00 78.25 86 GLN A O 1
ATOM 688 N N . LEU A 1 87 ? -0.810 -5.213 -13.479 1.00 76.88 87 LEU A N 1
ATOM 689 C CA . LEU A 1 87 ? -0.294 -5.971 -14.616 1.00 76.88 87 LEU A CA 1
ATOM 690 C C . LEU A 1 87 ? -1.383 -6.053 -15.686 1.00 76.88 87 LEU A C 1
ATOM 692 O O . LEU A 1 87 ? -2.489 -6.519 -15.412 1.00 76.88 87 LEU A O 1
ATOM 696 N N . GLU A 1 88 ? -1.045 -5.648 -16.905 1.00 76.62 88 GLU A N 1
ATOM 697 C CA . GLU A 1 88 ? -1.901 -5.773 -18.095 1.00 76.62 88 GLU A CA 1
ATOM 698 C C . GLU A 1 88 ? -1.223 -6.680 -19.127 1.00 76.62 88 GLU A C 1
ATOM 700 O O . GLU A 1 88 ? -0.021 -6.938 -19.051 1.00 76.62 88 GLU A O 1
ATOM 705 N N . LYS A 1 89 ? -2.001 -7.213 -20.074 1.00 73.12 89 LYS A N 1
ATOM 706 C CA . LYS A 1 89 ? -1.550 -8.275 -20.994 1.00 73.12 89 LYS A CA 1
ATOM 707 C C . LYS A 1 89 ? -0.434 -7.834 -21.945 1.00 73.12 89 LYS A C 1
ATOM 709 O O . LYS A 1 89 ? 0.319 -8.670 -22.426 1.00 73.12 89 LYS A O 1
ATOM 714 N N . ASP A 1 90 ? -0.363 -6.545 -22.220 1.00 77.50 90 ASP A N 1
ATOM 715 C CA . ASP A 1 90 ? 0.528 -5.876 -23.160 1.00 77.50 90 ASP A CA 1
ATOM 716 C C . ASP A 1 90 ? 1.621 -5.053 -22.461 1.00 77.50 90 ASP A C 1
ATOM 718 O O . ASP A 1 90 ? 2.376 -4.338 -23.121 1.00 77.50 90 ASP A O 1
ATOM 722 N N . HIS A 1 91 ? 1.765 -5.186 -21.136 1.00 68.94 91 HIS A N 1
ATOM 723 C CA . HIS A 1 91 ? 2.819 -4.489 -20.406 1.00 68.94 91 HIS A CA 1
ATOM 724 C C . HIS A 1 91 ? 4.207 -4.927 -20.877 1.00 68.94 91 HIS A C 1
ATOM 726 O O . HIS A 1 91 ? 4.613 -6.085 -20.745 1.00 68.94 91 HIS A O 1
ATOM 732 N N . ASN A 1 92 ? 4.988 -3.955 -21.343 1.00 79.56 92 ASN A N 1
ATOM 733 C CA . ASN A 1 92 ? 6.415 -4.139 -21.534 1.00 79.56 92 ASN A CA 1
ATOM 734 C C . ASN A 1 92 ? 7.079 -4.394 -20.167 1.00 79.56 92 ASN A C 1
ATOM 736 O O . ASN A 1 92 ? 6.864 -3.641 -19.215 1.00 79.56 92 ASN A O 1
ATOM 740 N N . THR A 1 93 ? 7.920 -5.426 -20.067 1.00 82.38 93 THR A N 1
ATOM 741 C CA . THR A 1 93 ? 8.620 -5.791 -18.823 1.00 82.38 93 THR A CA 1
ATOM 742 C C . THR A 1 93 ? 9.406 -4.624 -18.224 1.00 82.38 93 THR A C 1
ATOM 744 O O . THR A 1 93 ? 9.391 -4.436 -17.010 1.00 82.38 93 THR A O 1
ATOM 747 N N .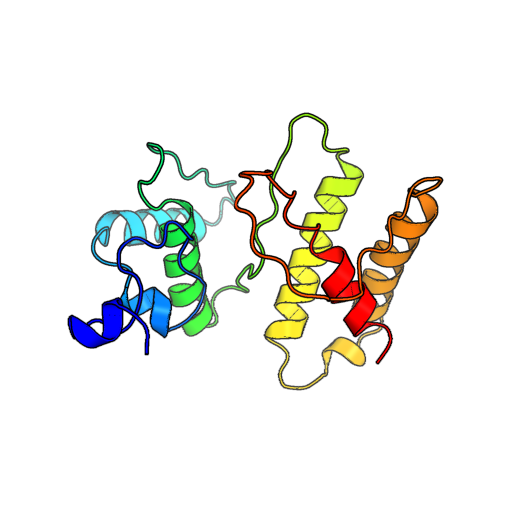 VAL A 1 94 ? 10.054 -3.805 -19.057 1.00 79.81 94 VAL A N 1
ATOM 748 C CA . VAL A 1 94 ? 10.794 -2.616 -18.610 1.00 79.81 94 VAL A CA 1
ATOM 749 C C . VAL A 1 94 ? 9.841 -1.588 -18.008 1.00 79.81 94 VAL A C 1
ATOM 751 O O . VAL A 1 94 ? 10.120 -1.058 -16.937 1.00 79.81 94 VAL A O 1
ATOM 754 N N . GLN A 1 95 ? 8.696 -1.339 -18.647 1.00 75.50 95 GLN A N 1
ATOM 755 C CA . GLN A 1 95 ? 7.693 -0.403 -18.130 1.00 75.50 95 GLN A CA 1
ATOM 756 C C . GLN A 1 95 ? 7.119 -0.880 -16.797 1.00 75.50 95 GLN A C 1
ATOM 758 O O . GLN A 1 95 ? 7.048 -0.095 -15.857 1.00 75.50 95 GLN A O 1
ATOM 763 N N . PHE A 1 96 ? 6.805 -2.172 -16.677 1.00 79.75 96 PHE A N 1
ATOM 764 C CA . PHE A 1 96 ? 6.346 -2.750 -15.417 1.00 79.75 96 PHE A CA 1
ATOM 765 C C . PHE A 1 96 ? 7.387 -2.575 -14.301 1.00 79.75 96 PHE A C 1
ATOM 767 O O . PHE A 1 96 ? 7.057 -2.096 -13.216 1.00 79.75 96 PHE A O 1
ATOM 774 N N . MET A 1 97 ? 8.659 -2.882 -14.575 1.00 84.00 97 MET A N 1
ATOM 775 C CA . MET A 1 97 ? 9.744 -2.689 -13.606 1.00 84.00 97 MET A CA 1
ATOM 776 C C . MET A 1 97 ? 9.894 -1.221 -13.188 1.00 84.00 97 MET A C 1
ATOM 778 O O . MET A 1 97 ? 10.081 -0.934 -12.007 1.00 84.00 97 MET A O 1
ATOM 782 N N . LEU A 1 98 ? 9.763 -0.280 -14.127 1.00 82.50 98 LEU A N 1
ATOM 783 C CA . LEU A 1 98 ? 9.786 1.150 -13.819 1.00 82.50 98 LEU A CA 1
ATOM 784 C C . LEU A 1 98 ? 8.603 1.570 -12.946 1.00 82.50 98 LEU A C 1
ATOM 786 O O . LEU A 1 98 ? 8.801 2.349 -12.019 1.00 82.50 98 LEU A O 1
ATOM 790 N N . SER A 1 99 ? 7.400 1.041 -13.184 1.00 81.75 99 SER A N 1
ATOM 791 C CA . SER A 1 99 ? 6.238 1.289 -12.321 1.00 81.75 99 SER A CA 1
ATOM 792 C C . SER A 1 99 ? 6.457 0.763 -10.902 1.00 81.75 99 SER A C 1
ATOM 794 O O . SER A 1 99 ? 6.109 1.441 -9.936 1.00 81.75 99 SER A O 1
ATOM 796 N N . VAL A 1 100 ? 7.084 -0.409 -10.759 1.00 85.12 100 VAL A N 1
ATOM 797 C CA . VAL A 1 100 ? 7.467 -0.970 -9.454 1.00 85.12 100 VAL A CA 1
ATOM 798 C C . VAL A 1 100 ? 8.458 -0.049 -8.739 1.00 85.12 100 VAL A C 1
ATOM 800 O O . VAL A 1 100 ? 8.199 0.355 -7.606 1.00 85.12 100 VAL A O 1
ATOM 803 N N . PHE A 1 101 ? 9.554 0.345 -9.397 1.00 86.12 101 PHE A N 1
ATOM 804 C CA . PHE A 1 101 ? 10.538 1.258 -8.802 1.00 86.12 101 PHE A CA 1
ATOM 805 C C . PHE A 1 101 ? 9.944 2.629 -8.474 1.00 86.12 101 PHE A C 1
ATOM 807 O O . PHE A 1 101 ? 10.221 3.191 -7.417 1.00 86.12 101 PHE A O 1
ATOM 814 N N . SER A 1 102 ? 9.083 3.148 -9.344 1.00 84.25 102 SER A N 1
ATOM 815 C CA . SER A 1 102 ? 8.365 4.400 -9.136 1.00 84.25 102 SER A CA 1
ATOM 816 C C . SER A 1 102 ? 7.477 4.342 -7.892 1.00 84.25 102 SER A C 1
ATOM 818 O O . SER A 1 102 ? 7.540 5.253 -7.068 1.00 84.25 102 SER A O 1
ATOM 820 N N . SER A 1 103 ? 6.719 3.258 -7.707 1.00 85.31 103 SER A N 1
ATOM 821 C CA . SER A 1 103 ? 5.879 3.062 -6.520 1.00 85.31 103 SER A CA 1
ATOM 822 C C . SER A 1 103 ? 6.713 2.915 -5.238 1.00 85.31 103 SER A C 1
ATOM 824 O O . SER A 1 103 ? 6.343 3.441 -4.183 1.00 85.31 103 SER A O 1
ATOM 826 N N . MET A 1 104 ? 7.888 2.277 -5.319 1.00 87.12 104 MET A N 1
ATOM 827 C CA . MET A 1 104 ? 8.836 2.199 -4.200 1.00 87.12 104 MET A CA 1
ATOM 828 C C . MET A 1 104 ? 9.368 3.580 -3.797 1.00 87.12 104 MET A C 1
ATOM 830 O O . MET A 1 104 ? 9.327 3.918 -2.614 1.00 87.12 104 MET A O 1
ATOM 834 N N . ILE A 1 105 ? 9.828 4.391 -4.759 1.00 87.19 105 ILE A N 1
ATOM 835 C CA . ILE A 1 105 ? 10.321 5.753 -4.491 1.00 87.19 105 ILE A CA 1
ATOM 836 C C . ILE A 1 105 ? 9.207 6.622 -3.916 1.00 87.19 105 ILE A C 1
ATOM 838 O O . ILE A 1 105 ? 9.409 7.249 -2.880 1.00 87.19 105 ILE A O 1
ATOM 842 N N . HIS A 1 106 ? 8.017 6.600 -4.521 1.00 85.69 106 HIS A N 1
ATOM 843 C CA . HIS A 1 106 ? 6.868 7.344 -4.008 1.00 85.69 106 HIS A CA 1
ATOM 844 C C . HIS A 1 106 ? 6.553 6.965 -2.554 1.00 85.69 106 HIS A C 1
ATOM 846 O O . HIS A 1 106 ? 6.294 7.824 -1.711 1.00 85.69 106 HIS A O 1
ATOM 852 N N . SER A 1 107 ? 6.618 5.671 -2.236 1.00 89.12 107 SER A N 1
ATOM 853 C CA . SER A 1 107 ? 6.368 5.185 -0.880 1.00 89.12 107 SER A CA 1
ATOM 854 C C . SER A 1 107 ? 7.432 5.643 0.117 1.00 89.12 107 SER A C 1
ATOM 856 O O . SER A 1 107 ? 7.090 5.979 1.250 1.00 89.12 107 SER A O 1
ATOM 858 N N . LEU A 1 108 ? 8.701 5.709 -0.301 1.00 89.44 108 LEU A N 1
ATOM 859 C CA . LEU A 1 108 ? 9.786 6.277 0.500 1.00 89.44 108 LEU A CA 1
ATOM 860 C C . LEU A 1 108 ? 9.569 7.772 0.761 1.00 89.44 108 LEU A C 1
ATOM 862 O O . LEU A 1 108 ? 9.604 8.190 1.915 1.00 89.44 108 LEU A O 1
ATOM 866 N N . GLU A 1 109 ? 9.297 8.563 -0.281 1.00 86.69 109 GLU A N 1
ATOM 867 C CA . GLU A 1 109 ? 9.056 10.009 -0.166 1.00 86.69 109 GLU A CA 1
ATOM 868 C C . GLU A 1 109 ? 7.858 10.316 0.737 1.00 86.69 109 GLU A C 1
ATOM 870 O O . GLU A 1 109 ? 7.910 11.225 1.561 1.00 86.69 109 GLU A O 1
ATOM 875 N N . LYS A 1 110 ? 6.789 9.520 0.638 1.00 85.69 110 LYS A N 1
ATOM 876 C CA . LYS A 1 110 ? 5.580 9.697 1.448 1.00 85.69 110 LYS A CA 1
ATOM 877 C C . LYS A 1 110 ? 5.795 9.427 2.939 1.00 85.69 110 LYS A C 1
ATOM 879 O O . LYS A 1 110 ? 5.047 9.953 3.759 1.00 85.69 110 LYS A O 1
ATOM 884 N N . VAL A 1 111 ? 6.775 8.594 3.287 1.00 87.75 111 VAL A N 1
ATOM 885 C CA . VAL A 1 111 ? 7.127 8.275 4.680 1.00 87.75 111 VAL A CA 1
ATOM 886 C C . VAL A 1 111 ? 8.273 9.159 5.192 1.00 87.75 111 VAL A C 1
ATOM 888 O O . VAL A 1 111 ? 8.433 9.304 6.404 1.00 87.75 111 VAL A O 1
ATOM 891 N N . ASP A 1 112 ? 9.061 9.780 4.309 1.00 86.19 112 ASP A N 1
ATOM 892 C CA . ASP A 1 112 ? 10.131 10.702 4.696 1.00 86.19 112 ASP A CA 1
ATOM 893 C C . ASP A 1 112 ? 9.596 12.087 5.080 1.00 86.19 112 ASP A C 1
ATOM 895 O O . ASP A 1 112 ? 9.590 13.037 4.302 1.00 86.19 112 ASP A O 1
ATOM 899 N N . GLU A 1 113 ? 9.232 12.230 6.349 1.00 77.31 113 GLU A N 1
ATOM 900 C CA . GLU A 1 113 ? 8.853 13.515 6.947 1.00 77.31 113 GLU A CA 1
ATOM 901 C C . GLU A 1 113 ? 10.046 14.482 7.106 1.00 77.31 113 GLU A C 1
ATOM 903 O O . GLU A 1 113 ? 9.864 15.660 7.410 1.00 77.31 113 GLU A O 1
ATOM 908 N N . THR A 1 114 ? 11.285 14.003 6.928 1.00 79.81 114 THR A N 1
ATOM 909 C CA . THR A 1 114 ? 12.512 14.754 7.248 1.00 79.81 114 THR A CA 1
ATOM 910 C C . THR A 1 114 ? 13.195 15.390 6.038 1.00 79.81 114 THR A C 1
ATOM 912 O O . THR A 1 114 ? 14.141 16.165 6.211 1.00 79.81 114 THR A O 1
ATOM 915 N N . GLY A 1 115 ? 12.757 15.055 4.820 1.00 78.62 115 GLY A N 1
ATOM 916 C CA . GLY A 1 115 ? 13.365 15.513 3.567 1.00 78.62 115 GLY A CA 1
ATOM 917 C C . GLY A 1 115 ? 14.811 15.041 3.370 1.00 78.62 115 GLY A C 1
ATOM 918 O O . GLY A 1 115 ? 15.572 15.652 2.614 1.00 78.62 115 GLY A O 1
ATOM 919 N N . ARG A 1 116 ? 15.226 13.978 4.071 1.00 83.06 116 ARG A N 1
ATOM 920 C CA . ARG A 1 116 ? 16.575 13.400 3.967 1.00 83.06 116 ARG A CA 1
ATOM 921 C C . ARG A 1 116 ? 16.794 12.736 2.615 1.00 83.06 116 ARG A C 1
ATOM 923 O O . ARG A 1 116 ? 17.917 12.769 2.115 1.00 83.06 116 ARG A O 1
ATOM 930 N N . LEU A 1 117 ? 15.745 12.179 2.013 1.00 82.06 117 LEU A N 1
ATOM 931 C CA . LEU A 1 117 ? 15.822 11.518 0.712 1.00 82.06 117 LEU A CA 1
ATOM 932 C C . LEU A 1 117 ? 16.268 12.476 -0.393 1.00 82.06 117 LEU A C 1
ATOM 934 O O . LEU A 1 117 ? 17.110 12.108 -1.206 1.00 82.06 117 LEU A O 1
ATOM 938 N N . ASN A 1 118 ? 15.829 13.736 -0.359 1.00 76.06 118 ASN A N 1
ATOM 939 C CA . ASN A 1 118 ? 16.222 14.747 -1.351 1.00 76.06 118 ASN A CA 1
ATOM 940 C C . ASN A 1 118 ? 17.724 15.080 -1.322 1.00 76.06 118 ASN A C 1
ATOM 942 O O . ASN A 1 118 ? 18.267 15.608 -2.291 1.00 76.06 118 ASN A O 1
ATOM 946 N N . ARG A 1 119 ? 18.413 14.752 -0.223 1.00 79.38 119 ARG A N 1
ATOM 947 C CA . ARG A 1 119 ? 19.866 14.930 -0.076 1.00 79.38 119 ARG A CA 1
ATOM 948 C C . ARG A 1 119 ? 20.665 13.703 -0.519 1.00 79.38 119 ARG A C 1
ATOM 950 O O . ARG A 1 119 ? 21.889 13.775 -0.576 1.00 79.38 119 ARG A O 1
ATOM 957 N N . SER A 1 120 ? 20.002 12.583 -0.803 1.00 86.94 120 SER A N 1
ATOM 958 C CA . SER A 1 120 ? 20.644 11.349 -1.249 1.00 86.94 120 SER A CA 1
ATOM 959 C C . SER A 1 120 ? 20.864 11.382 -2.759 1.00 86.94 120 SER A C 1
ATOM 961 O O . SER A 1 120 ? 19.908 11.485 -3.529 1.00 86.94 120 SER A O 1
ATOM 963 N N . SER A 1 121 ? 22.118 11.238 -3.194 1.00 84.44 121 SER A N 1
ATOM 964 C CA . SER A 1 121 ? 22.449 11.119 -4.619 1.00 84.44 121 SER A CA 1
ATOM 965 C C . SER A 1 121 ? 21.758 9.914 -5.254 1.00 84.44 121 SER A C 1
ATOM 967 O O . SER A 1 121 ? 21.157 10.052 -6.307 1.00 84.44 121 SER A O 1
ATOM 969 N N . VAL A 1 122 ? 21.726 8.773 -4.557 1.00 87.31 122 VAL A N 1
ATOM 970 C CA . VAL A 1 122 ? 21.091 7.535 -5.040 1.00 87.31 122 VAL A CA 1
ATOM 971 C C . VAL A 1 122 ? 19.594 7.724 -5.295 1.00 87.31 122 VAL A C 1
ATOM 973 O O . VAL A 1 122 ? 19.066 7.232 -6.288 1.00 87.31 122 VAL A O 1
ATOM 976 N N . HIS A 1 123 ? 18.901 8.455 -4.419 1.00 86.25 123 HIS A N 1
ATOM 977 C CA . HIS A 1 123 ? 17.483 8.768 -4.600 1.00 86.25 123 HIS A CA 1
ATOM 978 C C . HIS A 1 123 ? 17.258 9.645 -5.839 1.00 86.25 123 HIS A C 1
ATOM 980 O O . HIS A 1 123 ? 16.398 9.352 -6.671 1.00 86.25 123 HIS A O 1
ATOM 986 N N . ASN A 1 124 ? 18.073 10.688 -5.990 1.00 84.50 124 ASN A N 1
ATOM 987 C CA . ASN A 1 124 ? 17.986 11.610 -7.119 1.00 84.50 124 ASN A CA 1
ATOM 988 C C . ASN A 1 124 ? 18.346 10.923 -8.448 1.00 84.50 124 ASN A C 1
ATOM 990 O O . ASN A 1 124 ? 17.666 11.138 -9.452 1.00 84.50 124 ASN A O 1
ATOM 994 N N . ASP A 1 125 ? 19.337 10.032 -8.440 1.00 84.69 125 ASP A N 1
ATOM 995 C CA . ASP A 1 125 ? 19.729 9.217 -9.590 1.00 84.69 125 ASP A CA 1
ATOM 996 C C . ASP A 1 125 ? 18.613 8.245 -9.990 1.00 84.69 125 ASP A C 1
ATOM 998 O O . ASP A 1 125 ? 18.294 8.120 -11.174 1.00 84.69 125 ASP A O 1
ATOM 1002 N N . ALA A 1 126 ? 17.961 7.601 -9.015 1.00 83.62 126 ALA A N 1
ATOM 1003 C CA . ALA A 1 126 ? 16.834 6.708 -9.269 1.00 83.62 126 ALA A CA 1
ATOM 1004 C C . ALA A 1 126 ? 15.642 7.457 -9.892 1.00 83.62 126 ALA A C 1
ATOM 1006 O O . ALA A 1 126 ? 15.062 6.989 -10.876 1.00 83.62 126 ALA A O 1
ATOM 1007 N N . LYS A 1 127 ? 15.321 8.660 -9.391 1.00 83.75 127 LYS A N 1
ATOM 1008 C CA . LYS A 1 127 ? 14.302 9.536 -9.996 1.00 83.75 127 LYS A CA 1
ATOM 1009 C C . LYS A 1 127 ? 14.673 9.933 -11.423 1.00 83.75 127 LYS A C 1
ATOM 1011 O O . LYS A 1 127 ? 13.844 9.829 -12.327 1.00 83.75 127 LYS A O 1
ATOM 1016 N N . ALA A 1 128 ? 15.923 10.340 -11.642 1.00 81.38 128 ALA A N 1
ATOM 1017 C CA . ALA A 1 128 ? 16.409 10.735 -12.958 1.00 81.38 128 ALA A CA 1
ATOM 1018 C C . ALA A 1 128 ? 16.377 9.573 -13.962 1.00 81.38 128 ALA A C 1
ATOM 1020 O O . ALA A 1 128 ? 16.026 9.781 -15.123 1.00 81.38 128 ALA A O 1
ATOM 1021 N N . LEU A 1 129 ? 16.708 8.352 -13.533 1.00 77.38 129 LEU A N 1
ATOM 1022 C CA . LEU A 1 129 ? 16.646 7.153 -14.368 1.00 77.38 129 LEU A CA 1
ATOM 1023 C C . LEU A 1 129 ? 15.215 6.856 -14.821 1.00 77.38 129 LEU A C 1
ATOM 1025 O O . LEU A 1 129 ? 14.982 6.626 -16.011 1.00 77.38 129 LEU A O 1
ATOM 1029 N N . ILE A 1 130 ? 14.260 6.894 -13.888 1.00 76.75 130 ILE A N 1
ATOM 1030 C CA . ILE A 1 130 ? 12.844 6.673 -14.195 1.00 76.75 130 ILE A CA 1
ATOM 1031 C C . ILE A 1 130 ? 12.373 7.729 -15.197 1.00 76.75 130 ILE A C 1
ATOM 1033 O O . ILE A 1 130 ? 11.904 7.371 -16.277 1.00 76.75 130 ILE A O 1
ATOM 1037 N N . ALA A 1 131 ? 12.601 9.015 -14.906 1.00 74.44 131 ALA A N 1
ATOM 1038 C CA . ALA A 1 131 ? 12.205 10.129 -15.769 1.00 74.44 131 ALA A CA 1
ATOM 1039 C C . ALA A 1 131 ? 12.804 10.039 -17.186 1.00 74.44 131 ALA A C 1
ATOM 1041 O O . ALA A 1 131 ? 12.084 10.183 -18.176 1.00 74.44 131 ALA A O 1
ATOM 1042 N N . LYS A 1 132 ? 14.106 9.746 -17.302 1.00 69.06 132 LYS A N 1
ATOM 1043 C CA . LYS A 1 132 ? 14.792 9.616 -18.598 1.00 69.06 132 LYS A CA 1
ATOM 1044 C C . LYS A 1 132 ? 14.262 8.453 -19.426 1.00 69.06 132 LYS A C 1
ATOM 1046 O O . LYS A 1 132 ? 14.132 8.597 -20.636 1.00 69.06 132 LYS A O 1
ATOM 1051 N N . THR A 1 133 ? 13.950 7.323 -18.794 1.00 65.31 133 THR A N 1
ATOM 1052 C CA . THR A 1 133 ? 13.461 6.134 -19.511 1.00 65.31 133 THR A CA 1
ATOM 1053 C C . THR A 1 133 ? 12.039 6.336 -20.034 1.00 65.31 133 THR A C 1
ATOM 1055 O O . THR A 1 133 ? 11.691 5.851 -21.108 1.00 65.31 133 THR A O 1
ATOM 1058 N N . ILE A 1 134 ? 11.231 7.121 -19.318 1.00 61.47 134 ILE A N 1
ATOM 1059 C CA . ILE A 1 134 ? 9.912 7.553 -19.792 1.00 61.47 134 ILE A CA 1
ATOM 1060 C C . ILE A 1 134 ? 10.063 8.491 -20.993 1.00 61.47 134 ILE A C 1
ATOM 1062 O O . ILE A 1 134 ? 9.398 8.297 -22.002 1.00 61.47 134 ILE A O 1
ATOM 1066 N N . GLN A 1 135 ? 10.962 9.477 -20.922 1.00 55.91 135 GLN A N 1
ATOM 1067 C CA . GLN A 1 135 ? 11.176 10.429 -22.018 1.00 55.91 135 GLN A CA 1
ATOM 1068 C C . GLN A 1 135 ? 11.763 9.776 -23.278 1.00 55.91 135 GLN A C 1
ATOM 1070 O O . GLN A 1 135 ? 11.370 10.133 -24.385 1.00 55.91 135 GLN A O 1
ATOM 1075 N N . SER A 1 136 ? 12.678 8.814 -23.134 1.00 51.31 136 SER A N 1
ATOM 1076 C CA . SER A 1 136 ? 13.310 8.138 -24.274 1.00 51.31 136 SER A CA 1
ATOM 1077 C C . SER A 1 136 ? 12.417 7.082 -24.933 1.00 51.31 136 SER A C 1
ATOM 1079 O O . SER A 1 136 ? 12.585 6.805 -26.119 1.00 51.31 136 SER A O 1
ATOM 1081 N N . GLY A 1 137 ? 11.459 6.511 -24.196 1.00 42.56 137 GLY A N 1
ATOM 1082 C CA . GLY A 1 137 ? 10.485 5.550 -24.722 1.00 42.56 137 GLY A CA 1
ATOM 1083 C C . GLY A 1 137 ? 9.255 6.180 -25.385 1.00 42.56 137 GLY A C 1
ATOM 1084 O O . GLY A 1 137 ? 8.505 5.474 -26.056 1.00 42.56 137 GLY A O 1
ATOM 1085 N N . TRP A 1 138 ? 9.033 7.489 -25.217 1.00 43.44 138 TRP A N 1
ATOM 1086 C CA . TRP A 1 138 ? 7.782 8.162 -25.584 1.00 43.44 138 TRP A CA 1
ATOM 1087 C C . TRP A 1 138 ? 7.959 9.101 -26.785 1.00 43.44 138 TRP A C 1
ATOM 1089 O O . TRP A 1 138 ? 7.832 10.320 -26.700 1.00 43.44 138 TRP A O 1
ATOM 1099 N N . GLY A 1 139 ? 8.239 8.514 -27.948 1.00 35.75 139 GLY A N 1
ATOM 1100 C CA . GLY A 1 139 ? 8.039 9.173 -29.237 1.00 35.75 139 GLY A CA 1
ATOM 1101 C C . GLY A 1 139 ? 6.583 9.028 -29.687 1.00 35.75 139 GLY A C 1
ATOM 1102 O O . GLY A 1 139 ? 6.243 8.037 -30.322 1.00 35.75 139 GLY A O 1
ATOM 1103 N N . GLY A 1 140 ? 5.730 10.012 -29.382 1.00 35.69 140 GLY A N 1
ATOM 1104 C CA . GLY A 1 140 ? 4.404 10.165 -30.001 1.00 35.69 140 GLY A CA 1
ATOM 1105 C C . GLY A 1 140 ? 3.206 9.957 -29.064 1.00 35.69 140 GLY A C 1
ATOM 1106 O O . GLY A 1 140 ? 3.011 8.882 -28.511 1.00 35.69 140 GLY A O 1
ATOM 1107 N N . ASN A 1 141 ? 2.358 10.989 -28.983 1.00 29.91 141 ASN A N 1
ATOM 1108 C CA . ASN A 1 141 ? 1.080 11.076 -28.253 1.00 29.91 141 ASN A CA 1
ATOM 1109 C C . ASN A 1 141 ? 1.169 11.281 -26.729 1.00 29.91 141 ASN A C 1
ATOM 1111 O O . ASN A 1 141 ? 0.734 10.447 -25.940 1.00 29.91 141 ASN A O 1
ATOM 1115 N N . ILE A 1 142 ? 1.641 12.462 -26.319 1.00 33.81 142 ILE A N 1
ATOM 1116 C CA . ILE A 1 142 ? 1.293 13.041 -25.015 1.00 33.81 142 ILE A CA 1
ATOM 1117 C C . ILE A 1 142 ? 0.026 13.883 -25.219 1.00 33.81 142 ILE A C 1
ATOM 1119 O O . ILE A 1 142 ? 0.080 15.007 -25.718 1.00 33.81 142 ILE A O 1
ATOM 1123 N N . SER A 1 143 ? -1.133 13.329 -24.856 1.00 31.56 143 SER A N 1
ATOM 1124 C CA . SER A 1 143 ? -2.351 14.117 -24.658 1.00 31.56 143 SER A CA 1
ATOM 1125 C C . SER A 1 143 ? -2.251 14.822 -23.308 1.00 31.56 143 SER A C 1
ATOM 1127 O O . SER A 1 143 ? -2.461 14.222 -22.257 1.00 31.56 143 SER A O 1
ATOM 1129 N N . VAL A 1 144 ? -1.910 16.109 -23.345 1.00 35.34 144 VAL A N 1
ATOM 1130 C CA . VAL A 1 144 ? -2.000 17.013 -22.195 1.00 35.34 144 VAL A CA 1
ATOM 1131 C C . VAL A 1 144 ? -3.481 17.245 -21.903 1.00 35.34 144 VAL A C 1
ATOM 1133 O O . VAL A 1 144 ? -4.151 17.994 -22.609 1.00 35.34 144 VAL A O 1
ATOM 1136 N N . LEU A 1 145 ? -4.014 16.572 -20.885 1.00 37.06 145 LEU A N 1
ATOM 1137 C CA . LEU A 1 145 ? -5.394 16.741 -20.433 1.00 37.06 145 LEU A CA 1
ATOM 1138 C C . LEU A 1 145 ? -5.383 17.447 -19.077 1.00 37.06 145 LEU A C 1
ATOM 1140 O O . LEU A 1 145 ? -5.333 16.831 -18.018 1.00 37.06 145 LEU A O 1
ATOM 1144 N N . GLY A 1 146 ? -5.394 18.777 -19.136 1.00 26.03 146 GLY A N 1
ATOM 1145 C CA . GLY A 1 146 ? -5.520 19.649 -17.977 1.00 26.03 146 GLY A CA 1
ATOM 1146 C C . GLY A 1 146 ? -6.081 21.007 -18.380 1.00 26.03 146 GLY A C 1
ATOM 1147 O O . GLY A 1 146 ? -5.334 21.859 -18.846 1.00 26.03 146 GLY A O 1
ATOM 1148 N N . SER A 1 147 ? -7.395 21.192 -18.219 1.00 29.02 147 SER A N 1
ATOM 1149 C CA . SER A 1 147 ? -8.085 22.468 -17.943 1.00 29.02 147 SER A CA 1
ATOM 1150 C C . SER A 1 147 ? -9.575 22.180 -17.726 1.00 29.02 147 SER A C 1
ATOM 1152 O O . SER A 1 147 ? -10.254 21.679 -18.618 1.00 29.02 147 SER A O 1
ATOM 1154 N N . GLY A 1 148 ? -10.073 22.429 -16.514 1.00 31.27 148 GLY A N 1
ATOM 1155 C CA . GLY A 1 148 ? -11.448 22.127 -16.121 1.00 31.27 148 GLY A CA 1
ATOM 1156 C C . GLY A 1 148 ? -12.483 23.124 -16.649 1.00 31.27 148 GLY A C 1
ATOM 1157 O O . GLY A 1 148 ? -12.276 24.327 -16.555 1.00 31.27 148 GLY A O 1
ATOM 1158 N N . VAL A 1 149 ? -13.629 22.606 -17.107 1.00 23.05 149 VAL A N 1
ATOM 1159 C CA . VAL A 1 149 ? -14.945 23.271 -17.137 1.00 23.05 149 VAL A CA 1
ATOM 1160 C C . VAL A 1 149 ? -16.005 22.183 -16.919 1.00 23.05 149 VAL A C 1
ATOM 1162 O O . VAL A 1 149 ? -15.951 21.120 -17.533 1.00 23.05 149 VAL A O 1
ATOM 1165 N N . GLY A 1 150 ? -16.938 22.424 -15.995 1.00 31.92 150 GLY A N 1
ATOM 1166 C CA . GLY A 1 150 ? -17.971 21.470 -15.595 1.00 31.92 150 GLY A CA 1
ATOM 1167 C C . GLY A 1 150 ? -18.965 21.105 -16.703 1.00 31.92 150 GLY A C 1
ATOM 1168 O O . GLY A 1 150 ? -19.369 21.937 -17.509 1.00 31.92 150 GLY A O 1
ATOM 1169 N N . GLY A 1 151 ? -19.406 19.846 -16.674 1.00 23.36 151 GLY A N 1
ATOM 1170 C CA . GLY A 1 151 ? -20.482 19.306 -17.501 1.00 23.36 151 GLY A CA 1
ATOM 1171 C C . GLY A 1 151 ? -20.736 17.842 -17.148 1.00 23.36 151 GLY A C 1
ATOM 1172 O O . GLY A 1 151 ? -20.009 16.957 -17.583 1.00 23.36 151 GLY A O 1
ATOM 1173 N N . SER A 1 152 ? -21.754 17.583 -16.325 1.00 36.06 152 SER A N 1
ATOM 1174 C CA . SER A 1 152 ? -22.155 16.226 -15.946 1.00 36.06 152 SER A CA 1
ATOM 1175 C C . SER A 1 152 ? -22.774 15.496 -17.141 1.00 36.06 152 SER A C 1
ATOM 1177 O O . SER A 1 152 ? -23.847 15.875 -17.610 1.00 36.06 152 SER A O 1
ATOM 1179 N N . ARG A 1 153 ? -22.118 14.429 -17.611 1.00 25.58 153 ARG A N 1
ATOM 1180 C CA . ARG A 1 153 ? -22.747 13.307 -18.323 1.00 25.58 153 ARG A CA 1
ATOM 1181 C C . ARG A 1 153 ? -22.041 12.016 -17.931 1.00 25.58 153 ARG A C 1
ATOM 1183 O O . ARG A 1 153 ? -20.886 11.801 -18.285 1.00 25.58 153 ARG A O 1
ATOM 1190 N N . SER A 1 154 ? -22.762 11.152 -17.219 1.00 33.03 154 SER A N 1
ATOM 1191 C CA . SER A 1 154 ? -22.370 9.768 -16.976 1.00 33.03 154 SER A CA 1
ATOM 1192 C C . SER A 1 154 ? -22.139 9.057 -18.303 1.00 33.03 154 SER A C 1
ATOM 1194 O O . SER A 1 154 ? -23.074 8.754 -19.043 1.00 33.03 154 SER A O 1
ATOM 1196 N N . LYS A 1 155 ? -20.875 8.767 -18.578 1.00 22.86 155 LYS A N 1
ATOM 1197 C CA . LYS A 1 155 ? -20.458 7.737 -19.513 1.00 22.86 155 LYS A CA 1
ATOM 1198 C C . LYS A 1 155 ? -19.485 6.881 -18.717 1.00 22.86 155 LYS A C 1
ATOM 1200 O O . LYS A 1 155 ? -18.495 7.397 -18.212 1.00 22.86 155 LYS A O 1
ATOM 1205 N N . VAL A 1 156 ? -19.820 5.606 -18.530 1.00 29.77 156 VAL A N 1
ATOM 1206 C CA . VAL A 1 156 ? -18.884 4.606 -18.008 1.00 29.77 156 VAL A CA 1
ATOM 1207 C C . VAL A 1 156 ? -17.832 4.423 -19.096 1.00 29.77 156 VAL A C 1
ATOM 1209 O O . VAL A 1 156 ? -17.958 3.584 -19.980 1.00 29.77 156 VAL A O 1
ATOM 1212 N N . ILE A 1 157 ? -16.865 5.330 -19.100 1.00 25.12 157 ILE A N 1
ATOM 1213 C CA . ILE A 1 157 ? -15.600 5.193 -19.791 1.00 25.12 157 ILE A CA 1
ATOM 1214 C C . ILE A 1 157 ? -14.677 4.691 -18.694 1.00 25.12 157 ILE A C 1
ATOM 1216 O O . ILE A 1 157 ? -14.548 5.318 -17.643 1.00 25.12 157 ILE A O 1
ATOM 1220 N N . SER A 1 158 ? -14.111 3.509 -18.900 1.00 30.28 158 SER A N 1
ATOM 1221 C CA . SER A 1 158 ? -12.921 3.084 -18.185 1.00 30.28 158 SER A CA 1
ATOM 1222 C C . SER A 1 158 ? -11.807 4.051 -18.577 1.00 30.28 158 SER A C 1
ATOM 1224 O O . SER A 1 158 ? -11.055 3.790 -19.515 1.00 30.28 158 SER A O 1
ATOM 1226 N N . ASP A 1 159 ? -11.758 5.206 -17.924 1.00 27.41 159 ASP A N 1
ATOM 1227 C CA . ASP A 1 159 ? -10.557 6.017 -17.950 1.00 27.41 159 ASP A CA 1
ATOM 1228 C C . ASP A 1 159 ? -9.471 5.144 -17.313 1.00 27.41 159 ASP A C 1
ATOM 1230 O O . ASP A 1 159 ? -9.657 4.691 -16.173 1.00 27.41 159 ASP A O 1
ATOM 1234 N N . PRO A 1 160 ? -8.380 4.816 -18.031 1.00 28.33 160 PRO A N 1
ATOM 1235 C CA . PRO A 1 160 ? -7.243 4.201 -17.378 1.00 28.33 160 PRO A CA 1
ATOM 1236 C C . PRO A 1 160 ? -6.854 5.164 -16.265 1.00 28.33 160 PRO A C 1
ATOM 1238 O O . PRO A 1 160 ? -6.686 6.362 -16.512 1.00 28.33 160 PRO A O 1
ATOM 1241 N N . VAL A 1 161 ? -6.792 4.669 -15.026 1.00 33.44 161 VAL A N 1
ATOM 1242 C CA . VAL A 1 161 ? -6.211 5.452 -13.939 1.00 33.44 161 VAL A CA 1
ATOM 1243 C C . VAL A 1 161 ? -4.834 5.817 -14.446 1.00 33.44 161 VAL A C 1
ATOM 1245 O O . VAL A 1 161 ? -4.010 4.929 -14.664 1.00 33.44 161 VAL A O 1
ATOM 1248 N N . ALA A 1 162 ? -4.665 7.105 -14.749 1.00 32.56 162 ALA A N 1
ATOM 1249 C CA . ALA A 1 162 ? -3.436 7.640 -15.280 1.00 32.56 162 ALA A CA 1
ATOM 1250 C C . ALA A 1 162 ? -2.316 7.041 -14.445 1.00 32.56 162 ALA A C 1
ATOM 1252 O O . ALA A 1 162 ? -2.342 7.139 -13.214 1.00 32.56 162 ALA A O 1
ATOM 1253 N N . VAL A 1 163 ? -1.406 6.342 -15.129 1.00 42.31 163 VAL A N 1
ATOM 1254 C CA . VAL A 1 163 ? -0.168 5.831 -14.550 1.00 42.31 163 VAL A CA 1
ATOM 1255 C C . VAL A 1 163 ? 0.324 6.896 -13.584 1.00 42.31 163 VAL A C 1
ATOM 1257 O O . VAL A 1 163 ? 0.318 8.049 -13.970 1.00 42.31 163 VAL A O 1
ATOM 1260 N N . VAL A 1 164 ? 0.725 6.540 -12.369 1.00 44.94 164 VAL A N 1
ATOM 1261 C CA . VAL A 1 164 ? 1.244 7.396 -11.272 1.00 44.94 164 VAL A CA 1
ATOM 1262 C C . VAL A 1 164 ? 2.181 8.564 -11.699 1.00 44.94 164 VAL A C 1
ATOM 1264 O O . VAL A 1 164 ? 2.419 9.523 -10.966 1.00 44.94 164 VAL A O 1
ATOM 1267 N N . LEU A 1 165 ? 2.683 8.514 -12.928 1.00 41.47 165 LEU A N 1
ATOM 1268 C CA . LEU A 1 165 ? 3.530 9.454 -13.648 1.00 41.47 165 LEU A CA 1
ATOM 1269 C C . LEU A 1 165 ? 3.168 10.955 -13.558 1.00 41.47 165 LEU A C 1
ATOM 1271 O O . LEU A 1 165 ? 4.095 11.718 -13.284 1.00 41.47 165 LEU A O 1
ATOM 1275 N N . PRO A 1 166 ? 1.918 11.448 -13.727 1.00 44.12 166 PRO A N 1
ATOM 1276 C CA . PRO A 1 166 ? 1.622 12.876 -13.609 1.00 44.12 166 PRO A CA 1
ATOM 1277 C C . PRO A 1 166 ? 1.888 13.417 -12.207 1.00 44.12 166 PRO A C 1
ATOM 1279 O O . PRO A 1 166 ? 2.279 14.572 -12.069 1.00 44.12 166 PRO A O 1
ATOM 1282 N N . THR A 1 167 ? 1.696 12.602 -11.165 1.00 40.06 167 THR A N 1
ATOM 1283 C CA . THR A 1 167 ? 1.943 13.012 -9.777 1.00 40.06 167 THR A CA 1
ATOM 1284 C C . THR A 1 167 ? 3.435 13.226 -9.545 1.00 40.06 167 THR A C 1
ATOM 1286 O O . THR A 1 167 ? 3.821 14.206 -8.917 1.00 40.06 167 THR A O 1
ATOM 1289 N N . ILE A 1 168 ? 4.276 12.356 -10.115 1.00 41.06 168 ILE A N 1
ATOM 1290 C CA . ILE A 1 168 ? 5.738 12.443 -10.012 1.00 41.06 168 ILE A CA 1
ATOM 1291 C C . ILE A 1 168 ? 6.283 13.595 -10.858 1.00 41.06 168 ILE A C 1
ATOM 1293 O O . ILE A 1 168 ? 7.110 14.353 -10.365 1.00 41.06 168 ILE A O 1
ATOM 1297 N N . ILE A 1 169 ? 5.782 13.791 -12.082 1.00 46.78 169 ILE A N 1
ATOM 1298 C CA . ILE A 1 169 ? 6.194 14.918 -12.936 1.00 46.78 169 ILE A CA 1
ATOM 1299 C C . ILE A 1 169 ? 5.805 16.257 -12.285 1.00 46.78 169 ILE A C 1
ATOM 1301 O O . ILE A 1 169 ? 6.648 17.139 -12.165 1.00 46.78 169 ILE A O 1
ATOM 1305 N N . ASN A 1 170 ? 4.584 16.386 -11.754 1.00 45.22 170 ASN A N 1
ATOM 1306 C CA . ASN A 1 170 ? 4.145 17.608 -11.064 1.00 45.22 170 ASN A CA 1
ATOM 1307 C C . ASN A 1 170 ? 4.873 17.871 -9.731 1.00 45.22 170 ASN A C 1
ATOM 1309 O O . ASN A 1 170 ? 4.877 19.006 -9.256 1.00 45.22 170 ASN A O 1
ATOM 1313 N N . LEU A 1 171 ? 5.463 16.846 -9.106 1.00 41.19 171 LEU A N 1
ATOM 1314 C CA . LEU A 1 171 ? 6.296 16.985 -7.903 1.00 41.19 171 LEU A CA 1
ATOM 1315 C C . LEU A 1 171 ? 7.769 17.282 -8.224 1.00 41.19 171 LEU A C 1
ATOM 1317 O O . LEU A 1 171 ? 8.496 17.690 -7.325 1.00 41.19 171 LEU A O 1
ATOM 1321 N N . MET A 1 172 ? 8.217 17.080 -9.467 1.00 41.94 172 MET A N 1
ATOM 1322 C CA . MET A 1 172 ? 9.578 17.406 -9.914 1.00 41.94 172 MET A CA 1
ATOM 1323 C C . MET A 1 172 ? 9.746 18.878 -10.324 1.00 41.94 172 MET A C 1
ATOM 1325 O O . MET A 1 172 ? 10.870 19.369 -10.303 1.00 41.94 172 MET A O 1
ATOM 1329 N N . ASP A 1 173 ? 8.652 19.579 -10.642 1.00 38.25 173 ASP A N 1
ATOM 1330 C CA . ASP A 1 173 ? 8.637 21.011 -10.997 1.00 38.25 173 ASP A CA 1
ATOM 1331 C C . ASP A 1 173 ? 8.504 21.958 -9.776 1.00 38.25 173 ASP A C 1
ATOM 1333 O O . ASP A 1 173 ? 8.209 23.146 -9.936 1.00 38.25 173 ASP A O 1
ATOM 1337 N N . LYS A 1 174 ? 8.715 21.463 -8.546 1.00 34.72 174 LYS A N 1
ATOM 1338 C CA . LYS A 1 174 ? 8.761 22.275 -7.314 1.00 34.72 174 LYS A CA 1
ATOM 1339 C C . LYS A 1 174 ? 10.101 22.199 -6.599 1.00 34.72 174 LYS A C 1
ATOM 1341 O O . LYS A 1 174 ? 10.640 21.079 -6.470 1.00 34.72 174 LYS A O 1
#

Secondary structure (DSSP, 8-state):
--HHHHTT-SS-TT--SPPPSSHHHHHH--S-HHHHHHHHHHHT-TT--PPP----TTS-HHHHHHHHHHHHHHTTSS---SSPPPP-TT--HHHHHHHHHHHHHHHHHHH-TT--GGG-HHHHHHHHHHHHHHHHH--S-----------------------SHHHHHHHH--

pLDDT: mean 73.61, std 22.07, range [22.86, 94.75]

Radius of gyration: 19.28 Å; chains: 1; bounding box: 52×42×44 Å